Protein AF-A0A7V5S0Z5-F1 (afdb_monomer_lite)

Structure (mmCIF, N/CA/C/O backbone):
data_AF-A0A7V5S0Z5-F1
#
_entry.id   AF-A0A7V5S0Z5-F1
#
loop_
_atom_site.group_PDB
_atom_site.id
_atom_site.type_symbol
_atom_site.label_atom_id
_atom_site.label_alt_id
_atom_site.label_comp_id
_atom_site.label_asym_id
_atom_site.label_entity_id
_atom_site.label_seq_id
_atom_site.pdbx_PDB_ins_code
_atom_site.Cartn_x
_atom_site.Cartn_y
_atom_site.Cartn_z
_atom_site.occupancy
_atom_site.B_iso_or_equiv
_atom_site.auth_seq_id
_atom_site.auth_comp_id
_atom_site.auth_asym_id
_atom_site.auth_atom_id
_atom_site.pdbx_PDB_model_num
ATOM 1 N N . MET A 1 1 ? -6.937 16.120 -4.321 1.00 79.75 1 MET A N 1
ATOM 2 C CA . MET A 1 1 ? -7.326 14.951 -3.503 1.00 79.75 1 MET A CA 1
ATOM 3 C C . MET A 1 1 ? -6.088 14.448 -2.774 1.00 79.75 1 MET A C 1
ATOM 5 O O . MET A 1 1 ? -5.122 14.141 -3.462 1.00 79.75 1 MET A O 1
ATOM 9 N N . PRO A 1 2 ? -6.074 14.419 -1.434 1.00 89.69 2 PRO A N 1
ATOM 10 C CA . PRO A 1 2 ? -4.943 13.926 -0.647 1.00 89.69 2 PRO A CA 1
ATOM 11 C C . PRO A 1 2 ? -4.720 12.432 -0.865 1.00 89.69 2 PRO A C 1
ATOM 13 O O . PRO A 1 2 ? -5.673 11.647 -0.870 1.00 89.69 2 PRO A O 1
ATOM 16 N N . LEU A 1 3 ? -3.458 12.048 -1.039 1.00 93.69 3 LEU A N 1
ATOM 17 C CA . LEU A 1 3 ? -3.050 10.673 -1.286 1.00 93.69 3 LEU A CA 1
ATOM 18 C C . LEU A 1 3 ? -1.985 10.260 -0.279 1.00 93.69 3 LEU A C 1
ATOM 20 O O . LEU A 1 3 ? -0.987 10.953 -0.100 1.00 93.69 3 LEU A O 1
ATOM 24 N N . HIS A 1 4 ? -2.193 9.100 0.326 1.00 94.81 4 HIS A N 1
ATOM 25 C CA . HIS A 1 4 ? -1.181 8.378 1.076 1.00 94.81 4 HIS A CA 1
ATOM 26 C C . HIS A 1 4 ? -0.692 7.210 0.215 1.00 94.81 4 HIS A C 1
ATOM 28 O O . HIS A 1 4 ? -1.499 6.385 -0.223 1.00 94.81 4 HIS A O 1
ATOM 34 N N . PHE A 1 5 ? 0.617 7.156 -0.028 1.00 94.12 5 PHE A N 1
ATOM 35 C CA . PHE A 1 5 ? 1.271 6.072 -0.754 1.00 94.12 5 PHE A CA 1
ATOM 36 C C . PHE A 1 5 ? 2.179 5.279 0.183 1.00 94.12 5 PHE A C 1
ATOM 38 O O . PHE A 1 5 ? 3.042 5.859 0.833 1.00 94.12 5 PHE A O 1
ATOM 45 N N . GLU A 1 6 ? 2.025 3.958 0.176 1.00 94.38 6 GLU A N 1
ATOM 46 C CA . GLU A 1 6 ? 2.975 3.015 0.775 1.00 94.38 6 GLU A CA 1
ATOM 47 C C . GLU A 1 6 ? 3.529 2.129 -0.346 1.00 94.38 6 GLU A C 1
ATOM 49 O O . GLU A 1 6 ? 2.761 1.503 -1.079 1.00 94.38 6 GLU A O 1
ATOM 54 N N . ALA A 1 7 ? 4.850 2.036 -0.473 1.00 91.81 7 ALA A N 1
ATOM 55 C CA . ALA A 1 7 ? 5.507 1.115 -1.398 1.00 91.81 7 ALA A CA 1
ATOM 56 C C . ALA A 1 7 ? 6.349 0.100 -0.620 1.00 91.81 7 ALA A C 1
ATOM 58 O O . ALA A 1 7 ? 7.057 0.460 0.317 1.00 91.81 7 ALA A O 1
ATOM 59 N N . GLN A 1 8 ? 6.281 -1.173 -1.007 1.00 89.38 8 GLN A N 1
ATOM 60 C CA . GLN A 1 8 ? 7.039 -2.244 -0.359 1.00 89.38 8 GLN A CA 1
ATOM 61 C C . GLN A 1 8 ? 7.339 -3.386 -1.334 1.00 89.38 8 GLN A C 1
ATOM 63 O O . GLN A 1 8 ? 6.500 -3.748 -2.157 1.00 89.38 8 GLN A O 1
ATOM 68 N N . SER A 1 9 ? 8.529 -3.970 -1.211 1.00 85.69 9 SER A N 1
ATOM 69 C CA . SER A 1 9 ? 9.057 -5.012 -2.105 1.00 8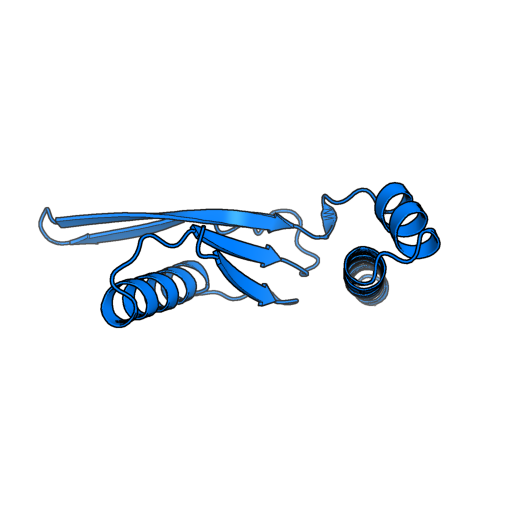5.69 9 SER A CA 1
ATOM 70 C C . SER A 1 9 ? 8.992 -6.432 -1.530 1.00 85.69 9 SER A C 1
ATOM 72 O O . SER A 1 9 ? 9.402 -7.387 -2.179 1.00 85.69 9 SER A O 1
ATOM 74 N N . GLN A 1 10 ? 8.492 -6.594 -0.306 1.00 84.81 10 GLN A N 1
ATOM 75 C CA . GLN A 1 10 ? 8.476 -7.878 0.394 1.00 84.81 10 GLN A CA 1
ATOM 76 C C . GLN A 1 10 ? 7.128 -8.142 1.060 1.00 84.81 10 GLN A C 1
ATOM 78 O O . GLN A 1 10 ? 6.389 -7.209 1.390 1.00 84.81 10 GLN A O 1
ATOM 83 N N . TYR A 1 11 ? 6.830 -9.426 1.276 1.00 85.62 11 TYR A N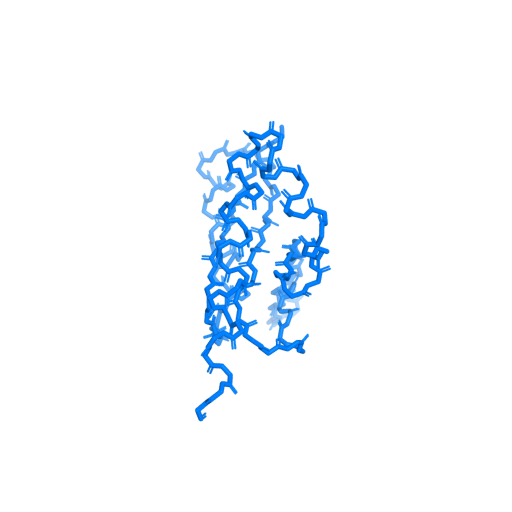 1
ATOM 84 C CA . TYR A 1 11 ? 5.663 -9.853 2.043 1.00 85.62 11 TYR A CA 1
ATOM 85 C C . TYR A 1 11 ? 5.722 -9.287 3.465 1.00 85.62 11 TYR A C 1
ATOM 87 O O . TYR A 1 11 ? 6.748 -9.380 4.138 1.00 85.62 11 TYR A O 1
ATOM 95 N N . GLN A 1 12 ? 4.604 -8.740 3.947 1.00 86.56 12 GLN A N 1
ATOM 96 C CA . GLN A 1 12 ? 4.488 -8.225 5.311 1.00 86.56 12 GLN A CA 1
ATOM 97 C C . GLN A 1 12 ? 3.185 -8.691 5.962 1.00 86.56 12 GLN A C 1
ATOM 99 O O . GLN A 1 12 ? 2.096 -8.342 5.518 1.00 86.56 12 GLN A O 1
ATOM 104 N N . HIS A 1 13 ? 3.301 -9.444 7.058 1.00 82.94 13 HIS A N 1
ATOM 105 C CA . HIS A 1 13 ? 2.176 -10.128 7.709 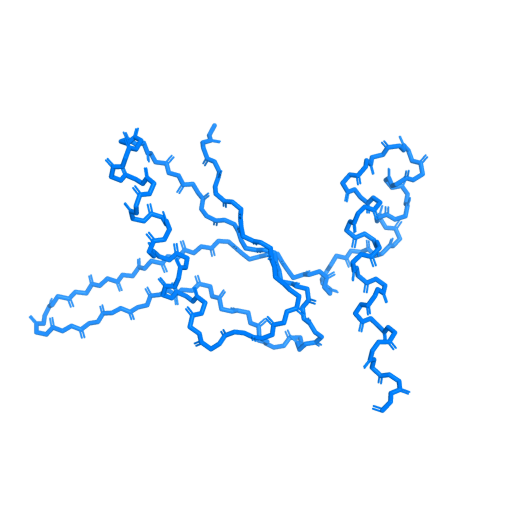1.00 82.94 13 HIS A CA 1
ATOM 106 C C . HIS A 1 13 ? 1.089 -9.194 8.284 1.00 82.94 13 HIS A C 1
ATOM 108 O O . HIS A 1 13 ? -0.040 -9.625 8.480 1.00 82.94 13 HIS A O 1
ATOM 114 N N . ALA A 1 14 ? 1.406 -7.930 8.581 1.00 92.31 14 ALA A N 1
ATOM 115 C CA . ALA A 1 14 ? 0.488 -6.986 9.237 1.00 92.31 14 ALA A CA 1
ATOM 116 C C . ALA A 1 14 ? 0.271 -5.699 8.426 1.00 92.31 14 ALA A C 1
ATOM 118 O O . ALA A 1 14 ? 0.090 -4.610 8.984 1.00 92.31 14 ALA A O 1
ATOM 119 N N . LEU A 1 15 ? 0.355 -5.805 7.098 1.00 95.06 15 LEU A N 1
ATOM 120 C CA . LEU A 1 15 ? 0.235 -4.648 6.223 1.00 95.06 15 LEU A CA 1
ATOM 121 C C . LEU A 1 15 ? -1.110 -3.944 6.410 1.00 95.06 15 LEU A C 1
ATOM 123 O O . LEU A 1 15 ? -1.147 -2.728 6.560 1.00 95.06 15 LEU A O 1
ATOM 127 N N . GLU A 1 16 ? -2.214 -4.686 6.411 1.00 96.19 16 GLU A N 1
ATOM 128 C CA . GLU A 1 16 ? -3.565 -4.131 6.460 1.00 96.19 16 GLU A CA 1
ATOM 129 C C . GLU A 1 16 ? -3.766 -3.258 7.698 1.00 96.19 16 GLU A C 1
ATOM 131 O O . GLU A 1 16 ? -4.325 -2.163 7.604 1.00 96.19 16 GLU A O 1
ATOM 136 N N . GLN A 1 17 ? -3.272 -3.718 8.853 1.00 96.06 17 GLN A N 1
ATOM 137 C CA . GLN A 1 17 ? -3.304 -2.955 10.095 1.00 96.06 17 GLN A CA 1
ATOM 138 C C . GLN A 1 17 ? -2.426 -1.709 9.999 1.00 96.06 17 GLN A C 1
ATOM 140 O O . GLN A 1 17 ? -2.845 -0.652 10.461 1.00 96.06 17 GLN A O 1
ATOM 145 N N . ARG A 1 18 ? -1.241 -1.804 9.385 1.00 96.31 18 ARG A N 1
ATOM 146 C CA . ARG A 1 18 ? -0.331 -0.663 9.236 1.00 96.31 18 ARG A CA 1
ATOM 147 C C . ARG A 1 18 ? -0.915 0.434 8.347 1.00 96.31 18 ARG A C 1
ATOM 149 O O . ARG A 1 18 ? -0.903 1.594 8.749 1.00 96.31 18 ARG A O 1
ATOM 156 N N . ILE A 1 19 ? -1.495 0.074 7.200 1.00 97.19 19 ILE A N 1
ATOM 157 C CA . ILE A 1 19 ? -2.139 1.050 6.306 1.00 97.19 19 ILE A CA 1
ATOM 158 C C . ILE A 1 19 ? -3.310 1.735 7.009 1.00 97.19 19 ILE A C 1
ATOM 160 O O . ILE A 1 19 ? -3.452 2.952 6.906 1.00 97.19 19 ILE A O 1
ATOM 164 N N . PHE A 1 20 ? -4.120 0.982 7.762 1.00 97.12 20 PHE A N 1
ATOM 165 C CA . PHE A 1 20 ? -5.182 1.578 8.570 1.00 97.12 20 PHE A CA 1
ATOM 166 C C . PHE A 1 20 ? -4.627 2.555 9.618 1.00 97.12 20 PHE A C 1
ATOM 168 O O . PHE A 1 20 ? -5.148 3.660 9.746 1.00 97.12 20 PHE A O 1
ATOM 175 N N . THR A 1 21 ? -3.555 2.192 10.329 1.00 96.56 21 THR A N 1
ATOM 176 C CA . THR A 1 21 ? -2.908 3.075 11.312 1.00 96.56 21 THR A CA 1
ATOM 177 C C . THR A 1 21 ? -2.419 4.377 10.675 1.00 96.56 21 THR A C 1
ATOM 179 O O . THR A 1 21 ? -2.649 5.449 11.234 1.00 96.56 21 THR A O 1
ATOM 182 N N . TYR A 1 22 ? -1.788 4.313 9.498 1.00 96.12 22 TYR A N 1
ATOM 183 C CA . TYR A 1 22 ? -1.336 5.506 8.772 1.00 96.12 22 TYR A CA 1
ATOM 184 C C . TYR A 1 22 ? -2.501 6.376 8.316 1.00 96.12 22 TYR A C 1
ATOM 186 O O . TYR A 1 22 ? -2.491 7.580 8.563 1.00 96.12 22 TYR A O 1
ATOM 194 N N . TYR A 1 23 ? -3.537 5.770 7.731 1.00 96.69 23 TYR A N 1
ATOM 195 C CA . TYR A 1 23 ? -4.754 6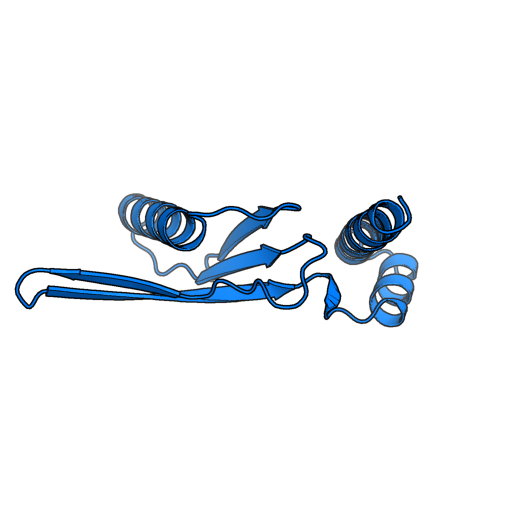.488 7.366 1.00 96.69 23 TYR A CA 1
ATOM 196 C C . TYR A 1 23 ? -5.378 7.196 8.575 1.00 96.69 23 TYR A C 1
ATOM 198 O O . TYR A 1 23 ? -5.640 8.392 8.509 1.00 96.69 23 TYR A O 1
ATOM 206 N N . ALA A 1 24 ? -5.577 6.483 9.689 1.00 96.25 24 ALA A N 1
ATOM 207 C CA . ALA A 1 24 ? -6.207 7.035 10.885 1.00 96.25 24 ALA A CA 1
ATOM 208 C C . ALA A 1 24 ? -5.396 8.201 11.462 1.00 96.25 24 ALA A C 1
ATOM 210 O O . ALA A 1 24 ? -5.967 9.232 11.814 1.00 96.25 24 ALA A O 1
ATOM 211 N N . ARG A 1 25 ? -4.066 8.067 11.507 1.00 96.75 25 ARG A N 1
ATOM 212 C CA . ARG A 1 25 ? -3.171 9.133 11.959 1.00 96.75 25 ARG A CA 1
ATOM 213 C C . ARG A 1 25 ? -3.270 10.370 11.067 1.00 96.75 25 ARG A C 1
ATOM 215 O O . ARG A 1 25 ? -3.532 11.455 11.576 1.00 96.75 25 ARG A O 1
ATOM 222 N N . LEU A 1 26 ? -3.126 10.202 9.753 1.00 96.00 26 LEU A N 1
ATOM 223 C CA . LEU A 1 26 ? -3.198 11.316 8.806 1.00 96.00 26 LEU A CA 1
ATOM 224 C C . LEU A 1 26 ? -4.578 11.983 8.815 1.00 96.00 26 LEU A C 1
ATOM 226 O O . LEU A 1 26 ? -4.667 13.203 8.756 1.00 96.00 26 LEU A O 1
ATOM 230 N N . TRP A 1 27 ? -5.656 11.208 8.931 1.00 96.06 27 TRP A N 1
ATOM 231 C CA . TRP A 1 27 ? -7.014 11.741 9.026 1.00 96.06 27 TRP A CA 1
ATOM 232 C C . TRP A 1 27 ? -7.217 12.577 10.300 1.00 96.06 27 TRP A C 1
ATOM 234 O O . TRP A 1 27 ? -7.820 13.651 10.249 1.00 96.06 27 TRP A O 1
ATOM 244 N N . LEU A 1 28 ? -6.676 12.128 11.438 1.00 96.56 28 LEU A N 1
ATOM 245 C CA . LEU A 1 28 ? -6.724 12.877 12.696 1.00 96.56 28 LEU A CA 1
ATOM 246 C C . LEU A 1 28 ? -5.892 14.166 12.647 1.00 96.56 28 LEU A C 1
ATOM 248 O O . LEU A 1 28 ? -6.350 15.188 13.157 1.00 96.56 28 LEU A O 1
ATOM 252 N N . GLU A 1 29 ? -4.701 14.121 12.044 1.00 96.88 29 GLU A N 1
ATOM 253 C CA . GLU A 1 29 ? -3.771 15.256 11.960 1.00 96.88 29 GLU A CA 1
ATOM 254 C C . GLU A 1 29 ? -4.218 16.300 10.925 1.00 96.88 29 GLU A C 1
ATOM 256 O O . GLU A 1 29 ? -4.221 17.495 11.212 1.00 96.88 29 GLU A O 1
ATOM 261 N N . LEU A 1 30 ? -4.628 15.859 9.732 1.00 95.00 30 LEU A N 1
ATOM 262 C CA . LEU A 1 30 ? -4.937 16.737 8.598 1.00 95.00 30 LEU A CA 1
ATOM 263 C C . LEU A 1 30 ? -6.419 17.120 8.503 1.00 95.00 30 LEU A C 1
ATOM 265 O O . LEU A 1 30 ? -6.753 18.050 7.773 1.00 95.00 30 LEU A O 1
ATOM 269 N N . ARG A 1 31 ? -7.313 16.412 9.212 1.00 94.75 31 ARG A N 1
ATOM 270 C CA . ARG A 1 31 ? -8.773 16.644 9.203 1.00 94.75 31 ARG A CA 1
ATOM 271 C C . ARG A 1 31 ? -9.382 16.657 7.796 1.00 94.75 31 ARG A C 1
ATOM 273 O O . ARG A 1 31 ? -10.296 17.426 7.511 1.00 94.75 31 ARG A O 1
ATOM 280 N N . MET A 1 32 ? -8.877 15.792 6.920 1.00 93.19 32 MET A N 1
ATOM 281 C CA . MET A 1 32 ? -9.307 15.696 5.528 1.00 93.19 32 MET A CA 1
ATOM 282 C C . MET A 1 32 ? -9.452 14.242 5.085 1.00 93.19 32 MET A C 1
ATOM 284 O O . MET A 1 32 ? -8.761 13.359 5.597 1.00 93.19 32 MET A O 1
ATOM 288 N N . ASP A 1 33 ? -10.307 14.003 4.093 1.00 92.00 33 ASP A N 1
ATOM 289 C CA . ASP A 1 33 ? -10.438 12.685 3.476 1.00 92.00 33 ASP A CA 1
ATOM 290 C C . ASP A 1 33 ? -9.202 12.358 2.627 1.00 92.00 33 ASP A C 1
ATOM 292 O O . ASP A 1 33 ? -8.776 13.146 1.777 1.00 92.00 33 ASP A O 1
ATOM 296 N N . ILE A 1 34 ? -8.621 11.178 2.858 1.00 94.56 34 ILE A N 1
ATOM 297 C CA . ILE A 1 34 ? -7.370 10.728 2.235 1.00 94.56 34 ILE A CA 1
ATOM 298 C C . ILE A 1 34 ? -7.590 9.360 1.598 1.00 94.56 34 ILE A C 1
ATOM 300 O O . ILE A 1 34 ? -8.054 8.426 2.250 1.00 94.56 34 ILE A O 1
ATOM 304 N N . ALA A 1 35 ? -7.191 9.191 0.339 1.00 95.25 35 ALA A N 1
ATOM 305 C CA . ALA A 1 35 ? -7.149 7.859 -0.253 1.00 95.25 35 ALA A CA 1
ATOM 306 C C . ALA A 1 35 ? -5.798 7.191 0.040 1.00 95.25 35 ALA A C 1
ATOM 308 O O . ALA A 1 35 ? -4.744 7.780 -0.192 1.00 95.25 35 ALA A O 1
ATOM 309 N N . SER A 1 36 ? -5.830 5.946 0.523 1.00 96.81 36 SER A N 1
ATOM 310 C CA . SER A 1 36 ? -4.629 5.118 0.690 1.00 96.81 36 SER A CA 1
ATOM 311 C C . SER A 1 36 ? -4.415 4.213 -0.521 1.00 96.81 36 SER A C 1
ATOM 313 O O . SER A 1 36 ? -5.324 3.481 -0.933 1.00 96.81 36 SER A O 1
ATOM 315 N N . ILE A 1 37 ? -3.203 4.258 -1.070 1.00 97.00 37 ILE A N 1
ATOM 316 C CA . ILE A 1 37 ? -2.748 3.448 -2.198 1.00 97.00 37 ILE A CA 1
ATOM 317 C C . ILE A 1 37 ? -1.486 2.701 -1.772 1.00 97.00 37 ILE A C 1
ATOM 319 O O . ILE A 1 37 ? -0.538 3.290 -1.262 1.00 97.00 37 ILE A O 1
ATOM 323 N N . VAL A 1 38 ? -1.474 1.396 -2.007 1.00 96.75 38 VAL A N 1
ATOM 324 C CA . VAL A 1 38 ? -0.334 0.528 -1.723 1.00 96.75 38 VAL A CA 1
ATOM 325 C C . VAL A 1 38 ? 0.243 -0.001 -3.026 1.00 96.75 38 VAL A C 1
ATOM 327 O O . VAL A 1 38 ? -0.494 -0.542 -3.849 1.00 96.75 38 VAL A O 1
ATOM 330 N N . ILE A 1 39 ? 1.557 0.104 -3.191 1.00 94.50 39 ILE A N 1
ATOM 331 C CA . ILE A 1 39 ? 2.307 -0.491 -4.297 1.00 94.50 39 ILE A CA 1
ATOM 332 C C . ILE A 1 39 ? 3.031 -1.735 -3.772 1.00 94.50 39 ILE A C 1
ATOM 334 O O . ILE A 1 39 ? 3.870 -1.650 -2.874 1.00 94.50 39 ILE A O 1
ATOM 338 N N . LEU A 1 40 ? 2.684 -2.897 -4.326 1.00 95.00 40 LEU A N 1
ATOM 339 C CA . LEU A 1 40 ? 3.242 -4.198 -3.964 1.00 95.00 40 LEU A CA 1
ATOM 340 C C . LEU A 1 40 ? 4.253 -4.649 -5.019 1.00 95.00 40 LEU A C 1
ATOM 342 O O . LEU A 1 40 ? 3.885 -4.913 -6.166 1.00 95.00 40 LEU A O 1
ATOM 346 N N . GLY A 1 41 ? 5.512 -4.745 -4.606 1.00 92.94 41 GLY A N 1
ATOM 347 C CA . GLY A 1 41 ? 6.648 -5.190 -5.406 1.00 92.94 41 GLY A CA 1
ATOM 348 C C . GLY A 1 41 ? 7.249 -6.509 -4.925 1.00 92.94 41 GLY A C 1
ATOM 349 O O . GLY A 1 41 ? 8.461 -6.662 -4.982 1.00 92.94 41 GLY A O 1
ATOM 350 N N . ASP A 1 42 ? 6.433 -7.423 -4.403 1.00 91.81 42 ASP A N 1
ATOM 351 C CA . ASP A 1 42 ? 6.844 -8.788 -4.061 1.00 91.81 42 ASP A CA 1
ATOM 352 C C . ASP A 1 42 ? 6.487 -9.788 -5.188 1.00 91.81 42 ASP A C 1
ATOM 354 O O . ASP A 1 42 ? 5.514 -9.569 -5.926 1.00 91.81 42 ASP A O 1
ATOM 358 N N . PRO A 1 43 ? 7.205 -10.924 -5.290 1.00 89.81 43 PRO A N 1
ATOM 359 C CA . PRO A 1 43 ? 7.021 -11.888 -6.375 1.00 89.81 43 PRO A CA 1
ATOM 360 C C . PRO A 1 43 ? 5.771 -12.769 -6.224 1.00 89.81 43 PRO A C 1
ATOM 362 O O . PRO A 1 43 ? 5.425 -13.487 -7.157 1.00 89.81 43 PRO A O 1
ATOM 365 N N . ASN A 1 44 ? 5.062 -12.748 -5.087 1.00 91.69 44 ASN A N 1
ATOM 366 C CA . ASN A 1 44 ? 3.907 -13.621 -4.879 1.00 91.69 44 ASN A CA 1
ATOM 367 C C . ASN A 1 44 ? 2.661 -13.047 -5.584 1.00 91.69 44 ASN A C 1
ATOM 369 O O . ASN A 1 44 ? 2.073 -12.078 -5.095 1.00 91.69 44 ASN A O 1
ATOM 373 N N . PRO A 1 45 ? 2.154 -13.659 -6.672 1.00 91.31 45 PRO A N 1
ATOM 374 C CA . PRO A 1 45 ? 1.037 -13.099 -7.434 1.00 91.31 45 PRO A CA 1
ATOM 375 C C . PRO A 1 45 ? -0.293 -13.116 -6.665 1.00 91.31 45 PRO A C 1
ATOM 377 O O . PRO A 1 45 ? -1.220 -12.382 -7.023 1.00 91.31 45 PRO A O 1
ATOM 380 N N . ARG A 1 46 ? -0.408 -13.938 -5.612 1.00 93.56 46 ARG A N 1
ATOM 381 C CA . ARG A 1 46 ? -1.636 -14.118 -4.823 1.00 93.56 46 ARG A CA 1
ATOM 382 C C . ARG A 1 46 ? -1.717 -13.188 -3.617 1.00 93.56 46 ARG A C 1
ATOM 384 O O . ARG A 1 46 ? -2.819 -12.923 -3.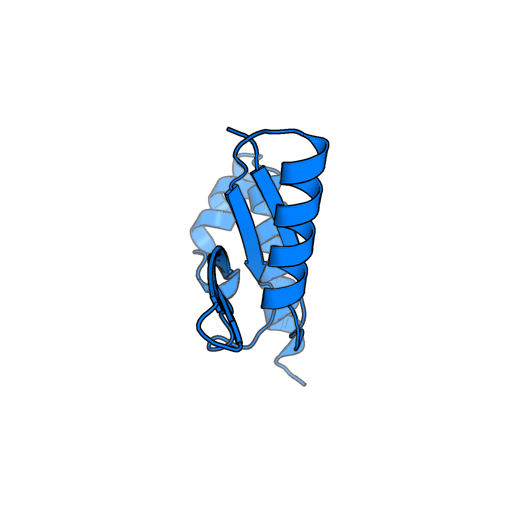140 1.00 93.56 46 ARG A O 1
ATOM 391 N N . TRP A 1 47 ? -0.591 -12.671 -3.124 1.00 93.94 47 TRP A N 1
ATOM 392 C CA . TRP A 1 47 ? -0.605 -11.765 -1.977 1.00 93.94 47 TRP A CA 1
ATOM 393 C C . TRP A 1 47 ? -1.011 -10.350 -2.403 1.00 93.94 47 TRP A C 1
ATOM 395 O O . TRP A 1 47 ? -0.262 -9.635 -3.077 1.00 93.94 47 TRP A O 1
ATOM 405 N N . ARG A 1 48 ? -2.256 -9.993 -2.058 1.00 94.75 48 ARG A N 1
ATOM 406 C CA . ARG A 1 48 ? -2.944 -8.741 -2.429 1.00 94.75 48 ARG A CA 1
ATOM 407 C C . ARG A 1 48 ? -3.833 -8.226 -1.283 1.00 94.75 48 ARG A C 1
ATOM 409 O O . ARG A 1 48 ? -5.053 -8.111 -1.449 1.00 94.75 48 ARG A O 1
ATOM 416 N N . PRO A 1 49 ? -3.254 -7.968 -0.102 1.00 95.44 49 PRO A N 1
ATOM 417 C CA . PRO A 1 49 ? -3.977 -7.413 1.041 1.00 95.44 49 PRO A CA 1
ATOM 418 C C . PRO A 1 49 ? -4.636 -6.085 0.660 1.00 95.44 49 PRO A C 1
ATOM 420 O O . PRO A 1 49 ? -3.959 -5.189 0.175 1.00 95.44 49 PRO A O 1
ATOM 423 N N . ARG A 1 50 ? -5.953 -5.953 0.853 1.00 96.44 50 ARG A N 1
ATOM 424 C CA . ARG A 1 50 ? -6.735 -4.774 0.407 1.00 96.44 50 ARG A CA 1
ATOM 425 C C . ARG A 1 50 ? -7.749 -4.252 1.425 1.00 96.44 50 ARG A C 1
ATOM 427 O O . ARG A 1 50 ? -8.513 -3.332 1.127 1.00 96.44 50 ARG A O 1
ATOM 434 N N . ARG A 1 51 ? -7.832 -4.890 2.597 1.00 97.19 51 ARG A N 1
ATOM 435 C CA . ARG A 1 51 ? -8.878 -4.622 3.587 1.00 97.19 51 ARG A CA 1
ATOM 436 C C . ARG A 1 51 ? -8.410 -4.950 5.000 1.00 97.19 51 ARG A C 1
ATOM 438 O O . ARG A 1 51 ? -8.016 -6.079 5.254 1.00 97.19 51 ARG A O 1
ATOM 445 N N . CYS A 1 52 ? -8.540 -4.002 5.921 1.00 97.31 52 CYS A N 1
ATOM 446 C CA . CYS A 1 52 ? -8.407 -4.250 7.354 1.00 97.31 52 CYS A CA 1
ATOM 447 C C . CYS A 1 52 ? -9.806 -4.394 7.962 1.00 97.31 52 CYS A C 1
ATOM 449 O O . CYS A 1 52 ? -10.602 -3.455 7.908 1.00 97.31 52 CYS A O 1
ATOM 451 N N . VAL A 1 53 ? -10.111 -5.567 8.524 1.00 97.00 53 VAL A N 1
ATOM 452 C CA . VAL A 1 53 ? -11.357 -5.811 9.266 1.00 97.00 53 VAL A CA 1
ATOM 453 C C . VAL A 1 53 ? -11.024 -6.023 10.732 1.00 97.00 53 VAL A C 1
ATOM 455 O O . VAL A 1 53 ? -10.129 -6.804 11.056 1.00 97.00 53 VAL A O 1
ATOM 458 N N . ARG A 1 54 ? -11.751 -5.341 11.617 1.00 94.56 54 ARG A N 1
ATOM 459 C CA . ARG A 1 54 ? -11.712 -5.586 13.064 1.00 94.56 54 ARG A CA 1
ATOM 460 C C . ARG A 1 54 ? -13.136 -5.675 13.581 1.00 94.56 54 ARG A C 1
ATOM 462 O O . ARG A 1 54 ? -13.966 -4.856 13.198 1.00 94.56 54 ARG A O 1
ATOM 469 N N . GLU A 1 55 ? -13.404 -6.652 14.434 1.00 97.19 55 GLU A N 1
ATOM 470 C CA . GLU A 1 55 ? -14.726 -6.856 15.019 1.00 97.19 55 GLU A CA 1
ATOM 471 C C . GLU A 1 55 ? -14.585 -7.298 16.475 1.00 97.19 55 GLU A C 1
ATOM 473 O O . GLU A 1 55 ? -13.804 -8.200 16.776 1.00 97.19 55 GLU A O 1
ATOM 478 N N . LEU A 1 56 ? -15.293 -6.621 17.378 1.00 97.12 56 LEU A N 1
ATOM 479 C CA . LEU A 1 56 ? -15.297 -6.923 18.807 1.00 97.12 56 LEU A CA 1
ATOM 480 C C . LEU A 1 56 ? -16.591 -6.407 19.442 1.00 97.12 56 LEU A C 1
ATOM 482 O O . LEU A 1 56 ? -16.926 -5.238 19.273 1.00 97.12 56 LEU A O 1
ATOM 486 N N . ALA A 1 57 ? -17.295 -7.263 20.190 1.00 96.88 57 ALA A N 1
ATOM 487 C CA . ALA A 1 57 ? -18.475 -6.898 20.987 1.00 96.88 57 ALA A CA 1
ATOM 488 C C . ALA A 1 57 ? -19.518 -6.041 20.227 1.00 96.88 57 ALA A C 1
ATOM 490 O O . ALA A 1 57 ? -19.957 -5.000 20.707 1.00 96.88 57 ALA A O 1
ATOM 491 N N . GLY A 1 58 ? -19.877 -6.446 19.003 1.00 96.69 58 GLY A N 1
ATOM 492 C CA . GLY A 1 58 ? -20.842 -5.723 18.159 1.00 96.69 58 GLY A CA 1
ATOM 493 C C . GLY A 1 58 ? -20.294 -4.469 17.464 1.00 96.69 58 GLY A C 1
ATOM 494 O O . GLY A 1 58 ? -21.001 -3.853 16.673 1.00 96.69 58 GLY A O 1
ATOM 495 N N . THR A 1 59 ? -19.033 -4.101 17.701 1.00 97.25 59 THR A N 1
ATOM 496 C CA . THR A 1 59 ? -18.349 -3.012 16.992 1.00 97.25 59 THR A CA 1
ATOM 497 C C . THR A 1 59 ? -17.563 -3.574 15.819 1.00 97.25 59 THR A C 1
ATOM 499 O O . THR A 1 59 ? -16.792 -4.518 15.992 1.00 97.25 59 THR A O 1
ATOM 502 N N . ARG A 1 60 ? -17.705 -2.967 14.635 1.00 97.38 60 ARG A N 1
ATOM 503 C CA . ARG A 1 60 ? -17.015 -3.397 13.415 1.00 97.38 60 ARG A CA 1
ATOM 504 C C . ARG A 1 60 ? -16.359 -2.233 12.682 1.00 97.38 60 ARG A C 1
ATOM 506 O O . ARG A 1 60 ? -16.990 -1.219 12.412 1.00 97.38 60 ARG A O 1
ATOM 513 N N . LEU A 1 61 ? -15.108 -2.442 12.286 1.00 96.94 61 LEU A N 1
ATOM 514 C CA . LEU A 1 61 ? -14.357 -1.615 11.350 1.00 96.94 61 LEU A CA 1
ATOM 515 C C . LEU A 1 61 ? -14.167 -2.391 10.041 1.00 96.94 61 LEU A C 1
ATOM 517 O O . LEU A 1 61 ? -13.692 -3.528 10.052 1.00 96.94 61 LEU A O 1
ATOM 521 N N . ASP A 1 62 ? -14.493 -1.759 8.915 1.00 97.69 62 ASP A N 1
ATOM 522 C CA . ASP A 1 62 ? -14.174 -2.231 7.564 1.00 97.69 62 ASP A CA 1
ATOM 523 C C . ASP A 1 62 ? -13.446 -1.116 6.809 1.00 97.69 62 ASP A C 1
ATOM 525 O O . ASP A 1 62 ? -14.072 -0.206 6.269 1.00 97.69 62 ASP A O 1
ATOM 529 N N . PHE A 1 63 ? -12.116 -1.181 6.791 1.00 97.31 63 PHE A N 1
ATOM 530 C CA . PHE A 1 63 ? -11.279 -0.233 6.066 1.00 97.31 63 PHE A CA 1
ATOM 531 C C . PHE A 1 63 ? -10.753 -0.865 4.776 1.00 97.31 63 PHE A C 1
ATOM 533 O O . PHE A 1 63 ? -10.152 -1.941 4.811 1.00 97.31 63 PHE A O 1
ATOM 540 N N . ARG A 1 64 ? -10.941 -0.190 3.637 1.00 97.88 64 ARG A N 1
ATOM 541 C CA . ARG A 1 64 ? -10.509 -0.650 2.306 1.00 97.88 64 ARG A CA 1
ATOM 542 C C . ARG A 1 64 ? -9.548 0.347 1.684 1.00 97.88 64 ARG A C 1
ATOM 544 O O . ARG A 1 64 ? -9.750 1.552 1.788 1.00 97.88 64 ARG A O 1
ATOM 551 N N . PHE A 1 65 ? -8.544 -0.165 0.988 1.00 97.19 65 PHE A N 1
ATOM 552 C CA . PHE A 1 65 ? -7.538 0.646 0.308 1.00 97.19 65 PHE A CA 1
ATOM 553 C C . PHE A 1 65 ? -7.240 0.096 -1.087 1.00 97.19 65 PHE A C 1
ATOM 555 O O . PHE A 1 65 ? -7.585 -1.044 -1.415 1.00 97.19 65 PHE A O 1
ATOM 562 N N . ARG A 1 66 ? -6.629 0.929 -1.936 1.00 96.75 66 ARG A N 1
ATOM 563 C CA . ARG A 1 66 ? -6.255 0.533 -3.298 1.00 96.75 66 ARG A CA 1
ATOM 564 C C . ARG A 1 66 ? -4.899 -0.154 -3.288 1.00 96.75 66 ARG A C 1
ATOM 566 O O . ARG A 1 66 ? -3.998 0.255 -2.564 1.00 96.75 66 ARG A O 1
ATOM 573 N N . VAL A 1 67 ? -4.758 -1.164 -4.135 1.00 96.81 67 VAL A N 1
ATOM 574 C CA . VAL A 1 67 ? -3.515 -1.911 -4.322 1.00 96.81 67 VAL A CA 1
ATOM 575 C C . VAL A 1 67 ? -3.133 -1.865 -5.789 1.00 96.81 67 VAL A C 1
ATOM 577 O O . VAL A 1 67 ? -3.972 -2.117 -6.651 1.00 96.81 67 VAL A O 1
ATOM 580 N N . ILE A 1 68 ? -1.864 -1.584 -6.050 1.00 95.06 68 ILE A N 1
ATOM 581 C CA . ILE A 1 68 ? -1.212 -1.716 -7.348 1.00 95.06 68 ILE A CA 1
ATOM 582 C C . ILE A 1 68 ? -0.148 -2.799 -7.182 1.00 95.06 68 ILE A C 1
ATOM 584 O O . ILE A 1 68 ? 0.786 -2.634 -6.402 1.00 95.06 68 ILE A O 1
ATOM 588 N N . LYS A 1 69 ? -0.287 -3.922 -7.887 1.00 95.00 69 LYS A N 1
ATOM 589 C CA . LYS A 1 69 ? 0.735 -4.973 -7.919 1.00 95.00 69 LYS A CA 1
ATOM 590 C C . LYS A 1 69 ? 1.653 -4.697 -9.102 1.00 95.00 69 LYS A C 1
ATOM 592 O O . LYS A 1 69 ? 1.175 -4.618 -10.229 1.00 95.00 69 LYS A O 1
ATOM 597 N N . LEU A 1 70 ? 2.958 -4.574 -8.870 1.00 94.12 70 LEU A N 1
ATOM 598 C CA . LEU A 1 70 ? 3.909 -4.302 -9.953 1.00 94.12 70 LEU A CA 1
ATOM 599 C C . LEU A 1 70 ? 3.925 -5.414 -11.013 1.00 94.12 70 LEU A C 1
ATOM 601 O O . LEU A 1 70 ? 4.146 -5.129 -12.187 1.00 94.12 70 LEU A O 1
ATOM 605 N N . LEU A 1 71 ? 3.631 -6.658 -10.613 1.00 92.56 71 LEU A N 1
ATOM 606 C CA . LEU A 1 71 ? 3.490 -7.796 -11.528 1.00 92.56 71 LEU A CA 1
ATOM 607 C C . LEU A 1 71 ? 2.356 -7.621 -12.553 1.00 92.56 71 LEU A C 1
ATOM 609 O O . LEU A 1 71 ? 2.444 -8.201 -13.630 1.00 92.56 71 LEU A O 1
ATOM 613 N N . ASP A 1 72 ? 1.328 -6.822 -12.246 1.00 94.00 72 ASP A N 1
ATOM 614 C CA . ASP A 1 72 ? 0.170 -6.619 -13.132 1.00 94.00 72 ASP A CA 1
ATOM 615 C C . ASP A 1 72 ? 0.379 -5.519 -14.164 1.00 94.00 72 ASP A C 1
ATOM 617 O O . ASP A 1 72 ? -0.435 -5.361 -15.073 1.00 94.00 72 ASP A O 1
ATOM 621 N N . LEU A 1 73 ? 1.415 -4.699 -13.996 1.00 93.38 73 LEU A N 1
ATOM 622 C CA . LEU A 1 73 ? 1.678 -3.631 -14.947 1.00 93.38 73 LEU A CA 1
ATOM 623 C C . LEU A 1 73 ? 2.018 -4.256 -16.311 1.00 93.38 73 LEU A C 1
ATOM 625 O O . LEU A 1 73 ? 2.418 -5.415 -16.394 1.00 93.38 73 LEU A O 1
ATOM 629 N N . ASP A 1 74 ? 1.915 -3.515 -17.404 1.00 94.88 74 ASP A N 1
ATOM 630 C CA . ASP A 1 74 ? 2.465 -3.955 -18.694 1.00 94.88 74 ASP A CA 1
ATOM 631 C C . ASP A 1 74 ? 3.906 -3.443 -18.801 1.00 94.88 74 ASP A C 1
ATOM 633 O O . ASP A 1 74 ? 4.152 -2.244 -18.678 1.00 94.88 74 ASP A O 1
ATOM 637 N N . GLU A 1 75 ? 4.877 -4.343 -18.971 1.00 94.88 75 GLU A N 1
ATOM 638 C CA . GLU A 1 75 ? 6.283 -3.943 -19.047 1.00 94.88 75 GLU A CA 1
ATOM 639 C C . GLU A 1 75 ? 6.556 -3.135 -20.315 1.00 94.88 75 GLU A C 1
ATOM 641 O O . GLU A 1 75 ? 7.263 -2.131 -20.254 1.00 94.88 75 GLU A O 1
ATOM 646 N N . ALA A 1 76 ? 5.940 -3.502 -21.442 1.00 96.50 76 ALA A N 1
ATOM 647 C CA . ALA A 1 76 ? 6.120 -2.783 -22.697 1.00 96.50 76 ALA A CA 1
ATOM 648 C C . ALA A 1 76 ? 5.570 -1.355 -22.596 1.00 96.50 76 ALA A C 1
ATOM 650 O O . ALA A 1 76 ? 6.169 -0.415 -23.118 1.00 96.50 76 ALA A O 1
ATOM 651 N N . PHE A 1 77 ? 4.449 -1.172 -21.895 1.00 96.44 77 PHE A N 1
ATOM 652 C CA . PHE A 1 77 ? 3.939 0.153 -21.555 1.00 96.44 77 PHE A CA 1
ATOM 653 C C . PHE A 1 77 ? 4.930 0.948 -20.697 1.00 96.44 77 PHE A C 1
ATOM 655 O O . PHE A 1 77 ? 5.240 2.086 -21.042 1.00 96.44 77 PHE A O 1
ATOM 662 N N . LEU A 1 78 ? 5.464 0.353 -19.624 1.00 96.25 78 LEU A N 1
ATOM 663 C CA . LEU A 1 78 ? 6.431 1.029 -18.753 1.00 96.25 78 LEU A CA 1
ATOM 664 C C . LEU A 1 78 ? 7.705 1.439 -19.504 1.00 96.25 78 LEU A C 1
ATOM 666 O O . LEU A 1 78 ? 8.201 2.540 -19.282 1.00 96.25 78 LEU A O 1
ATOM 670 N N . VAL A 1 79 ? 8.202 0.596 -20.415 1.00 97.81 79 VAL A N 1
ATOM 671 C CA . VAL A 1 79 ? 9.342 0.919 -21.288 1.00 97.81 79 VAL A CA 1
ATOM 672 C C . VAL A 1 79 ? 9.031 2.134 -22.158 1.00 97.81 79 VAL A C 1
ATOM 674 O O . VAL A 1 79 ? 9.765 3.116 -22.096 1.00 97.81 79 VAL A O 1
ATOM 677 N N . ARG A 1 80 ? 7.914 2.118 -22.901 1.00 98.19 80 ARG A N 1
ATOM 678 C CA . ARG A 1 80 ? 7.540 3.237 -23.785 1.00 98.19 80 ARG A CA 1
ATOM 679 C C . ARG A 1 80 ? 7.402 4.555 -23.027 1.00 98.19 80 ARG A C 1
ATOM 681 O O . ARG A 1 80 ? 7.824 5.599 -23.515 1.00 98.19 80 ARG A O 1
ATOM 688 N N . GLU A 1 81 ? 6.797 4.529 -21.843 1.00 98.00 81 GLU A N 1
ATOM 689 C CA . GLU A 1 81 ? 6.642 5.736 -21.030 1.00 98.00 81 GLU A CA 1
ATOM 690 C C . GLU A 1 81 ? 7.983 6.209 -20.449 1.00 98.00 81 GLU A C 1
ATOM 692 O O . GLU A 1 81 ? 8.242 7.412 -20.419 1.00 98.00 81 GLU A O 1
ATOM 697 N N . ALA A 1 82 ? 8.867 5.291 -20.047 1.00 97.12 82 ALA A N 1
ATOM 698 C CA . ALA A 1 82 ? 10.216 5.633 -19.598 1.00 97.12 82 ALA A CA 1
ATOM 699 C C . ALA A 1 82 ? 11.045 6.280 -20.721 1.00 97.12 82 ALA A C 1
ATOM 701 O O . ALA A 1 82 ? 11.696 7.297 -20.489 1.00 97.12 82 ALA A O 1
ATOM 702 N N . GLU A 1 83 ? 10.968 5.753 -21.946 1.00 97.62 83 GLU A N 1
ATOM 703 C CA . GLU A 1 83 ? 11.624 6.312 -23.140 1.00 97.62 83 GLU A CA 1
ATOM 704 C C . GLU A 1 83 ? 11.106 7.711 -23.498 1.00 97.62 83 GLU A C 1
ATOM 706 O O . GLU A 1 83 ? 11.864 8.556 -23.968 1.00 97.62 83 GLU A O 1
ATOM 711 N N . ARG A 1 84 ? 9.829 7.996 -23.213 1.00 97.88 84 ARG A N 1
ATOM 712 C CA . ARG A 1 84 ? 9.239 9.343 -23.328 1.00 97.88 84 ARG A CA 1
ATOM 713 C C . ARG A 1 84 ? 9.669 10.301 -22.213 1.00 97.88 84 ARG A C 1
ATOM 715 O O . ARG A 1 84 ? 9.196 11.434 -22.170 1.00 97.88 84 ARG A O 1
ATOM 722 N N . GLY A 1 85 ? 10.540 9.860 -21.308 1.00 96.69 85 GLY A N 1
ATOM 723 C CA . GLY A 1 85 ? 11.057 10.663 -20.209 1.00 96.69 85 GLY A CA 1
ATOM 724 C C . GLY A 1 85 ? 10.163 10.681 -18.972 1.00 96.69 85 GLY A C 1
ATOM 725 O O . GLY A 1 85 ? 10.318 11.579 -18.151 1.00 96.69 85 GLY A O 1
ATOM 726 N N . ASN A 1 86 ? 9.237 9.726 -18.802 1.00 97.06 86 ASN A N 1
ATOM 727 C CA . ASN A 1 86 ? 8.458 9.606 -17.568 1.00 97.06 86 ASN A CA 1
ATOM 728 C C . ASN A 1 86 ? 9.304 8.934 -16.461 1.00 97.06 86 ASN A C 1
ATOM 730 O O . ASN A 1 86 ? 9.503 7.713 -16.495 1.00 97.06 86 ASN A O 1
ATOM 734 N N . PRO A 1 87 ? 9.771 9.677 -15.436 1.00 94.31 87 PRO A N 1
ATOM 735 C CA . PRO A 1 87 ? 10.649 9.121 -14.407 1.00 94.31 87 PRO A CA 1
ATOM 736 C C . PRO A 1 87 ? 9.940 8.094 -13.514 1.00 94.31 87 PRO A C 1
ATOM 738 O O . PRO A 1 87 ? 10.576 7.165 -13.017 1.00 94.31 87 PRO A O 1
ATOM 741 N N . ALA A 1 88 ? 8.618 8.209 -13.333 1.00 91.19 88 ALA A N 1
ATOM 742 C CA . ALA A 1 88 ? 7.851 7.231 -12.569 1.00 91.19 88 ALA A CA 1
ATOM 743 C C . ALA A 1 88 ? 7.791 5.887 -13.304 1.00 91.19 88 ALA A C 1
ATOM 745 O O . ALA A 1 88 ? 7.948 4.840 -12.680 1.00 91.19 88 ALA A O 1
ATOM 746 N N . ALA A 1 89 ? 7.624 5.910 -14.630 1.00 95.19 89 ALA A N 1
ATOM 747 C CA . ALA A 1 89 ? 7.644 4.699 -15.442 1.00 95.19 89 ALA A CA 1
ATOM 748 C C . ALA A 1 89 ? 9.013 4.005 -15.390 1.00 95.19 89 ALA A C 1
ATOM 750 O O . ALA A 1 89 ? 9.066 2.795 -15.175 1.00 95.19 89 ALA A O 1
ATOM 751 N N . LEU A 1 90 ? 10.109 4.770 -15.486 1.00 95.50 90 LEU A N 1
ATOM 752 C CA . LEU A 1 90 ? 11.471 4.245 -15.345 1.00 95.50 90 LEU A CA 1
ATOM 753 C C . LEU A 1 90 ? 11.684 3.574 -13.980 1.00 95.50 90 LEU A C 1
ATOM 755 O O . LEU A 1 90 ? 12.200 2.460 -13.905 1.00 95.50 90 LEU A O 1
ATOM 759 N N . MET A 1 91 ? 11.247 4.229 -12.903 1.00 93.19 91 MET A N 1
ATOM 760 C CA . MET A 1 91 ? 11.366 3.696 -11.547 1.00 93.19 91 MET A CA 1
ATOM 761 C C . MET A 1 91 ? 10.548 2.408 -11.366 1.00 93.19 91 MET A C 1
ATOM 763 O O . MET A 1 91 ? 11.070 1.409 -10.872 1.00 93.19 91 MET A O 1
ATOM 767 N N . LEU A 1 92 ? 9.283 2.397 -11.799 1.00 92.62 92 LEU A N 1
ATOM 768 C CA . LEU A 1 92 ? 8.415 1.217 -11.717 1.00 92.62 92 LEU A CA 1
ATOM 769 C C . LEU A 1 92 ? 8.950 0.052 -12.562 1.00 92.62 92 LEU A C 1
ATOM 771 O O . LEU A 1 92 ? 8.878 -1.097 -12.126 1.00 92.62 92 LEU A O 1
ATOM 775 N N . LEU A 1 93 ? 9.519 0.340 -13.736 1.00 94.12 93 LEU A N 1
ATOM 776 C CA . LEU A 1 93 ? 10.184 -0.644 -14.589 1.00 94.12 93 LEU A CA 1
ATOM 777 C C . LEU A 1 93 ? 11.395 -1.269 -13.889 1.00 94.12 93 LEU A C 1
ATOM 779 O O . LEU A 1 93 ? 11.525 -2.493 -13.869 1.00 94.12 93 LEU A O 1
ATOM 783 N N . ALA A 1 94 ? 12.257 -0.444 -13.287 1.00 92.06 94 ALA A N 1
ATOM 784 C CA . ALA A 1 94 ? 13.435 -0.910 -12.560 1.00 92.06 94 ALA A CA 1
ATOM 785 C C . ALA A 1 94 ? 13.048 -1.817 -11.382 1.00 92.06 94 ALA A C 1
ATOM 787 O O . ALA A 1 94 ? 13.553 -2.936 -11.276 1.00 92.06 94 ALA A O 1
ATOM 788 N N . PHE A 1 95 ? 12.092 -1.384 -10.551 1.00 89.81 95 PHE A N 1
ATOM 789 C CA . PHE A 1 95 ? 11.582 -2.205 -9.451 1.00 89.81 95 PHE A CA 1
ATOM 790 C C . PHE A 1 95 ? 10.985 -3.518 -9.944 1.00 89.81 95 PHE A C 1
ATOM 792 O O . PHE A 1 95 ? 11.227 -4.567 -9.352 1.00 89.81 95 PHE A O 1
ATOM 799 N N . ARG A 1 96 ? 10.235 -3.487 -11.049 1.00 91.00 96 ARG A N 1
ATOM 800 C CA . ARG A 1 96 ? 9.637 -4.696 -11.605 1.00 91.00 96 ARG A CA 1
ATOM 801 C C . ARG A 1 96 ? 10.670 -5.711 -12.075 1.00 91.00 96 ARG A C 1
ATOM 803 O O . ARG A 1 96 ? 10.528 -6.890 -11.763 1.00 91.00 96 ARG A O 1
ATOM 810 N N . ARG A 1 97 ? 11.697 -5.268 -12.799 1.00 91.38 97 ARG A N 1
ATOM 811 C CA . ARG A 1 97 ? 12.769 -6.152 -13.279 1.00 91.38 97 ARG A CA 1
ATOM 812 C C . ARG A 1 97 ? 13.575 -6.749 -12.129 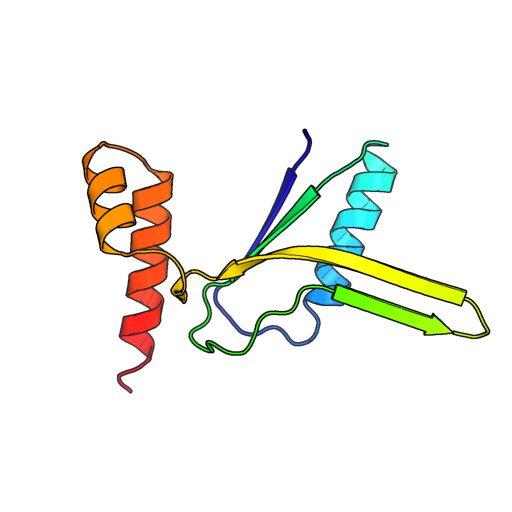1.00 91.38 97 ARG A C 1
ATOM 814 O O . ARG A 1 97 ? 13.908 -7.929 -12.177 1.00 91.38 97 ARG A O 1
ATOM 821 N N . ALA A 1 98 ? 13.814 -5.971 -11.072 1.00 88.19 98 ALA A N 1
ATOM 822 C CA . ALA A 1 98 ? 14.499 -6.453 -9.875 1.00 88.19 98 ALA A CA 1
ATOM 823 C C . ALA A 1 98 ? 13.749 -7.605 -9.175 1.00 88.19 98 ALA A C 1
ATOM 825 O O . ALA A 1 98 ? 14.394 -8.497 -8.634 1.00 88.19 98 ALA A O 1
ATOM 826 N N . MET A 1 99 ? 12.408 -7.640 -9.228 1.00 82.62 99 MET A N 1
ATOM 827 C CA . MET A 1 99 ? 11.635 -8.778 -8.702 1.00 82.62 99 MET A CA 1
ATOM 828 C C . MET A 1 99 ? 11.884 -10.076 -9.484 1.00 82.62 99 MET A C 1
ATOM 830 O O . MET A 1 99 ? 11.948 -11.147 -8.887 1.00 82.62 99 MET A O 1
ATOM 834 N N . GLY A 1 100 ? 12.000 -9.988 -10.815 1.00 70.19 100 GLY A N 1
ATOM 835 C CA . GLY A 1 100 ? 12.215 -11.150 -11.683 1.00 70.19 100 GLY A CA 1
ATOM 836 C C . GLY A 1 100 ? 13.584 -11.792 -11.467 1.00 70.19 100 GLY A C 1
ATOM 837 O O . GLY A 1 100 ? 13.674 -13.008 -11.350 1.00 70.19 100 GLY A O 1
ATOM 838 N N . ALA A 1 101 ? 14.627 -10.974 -11.298 1.00 66.94 101 ALA A N 1
ATOM 839 C CA . ALA A 1 101 ? 16.003 -11.443 -11.107 1.00 66.94 101 ALA A CA 1
ATOM 840 C C . ALA A 1 101 ? 16.229 -12.247 -9.808 1.00 66.94 101 ALA A C 1
ATOM 842 O O . ALA A 1 101 ? 17.211 -12.973 -9.701 1.00 66.94 101 ALA A O 1
ATOM 843 N N . GLY A 1 102 ? 15.338 -12.127 -8.817 1.00 57.19 102 GLY A N 1
ATOM 844 C CA . GLY A 1 102 ? 15.394 -12.896 -7.567 1.00 57.19 102 GLY A CA 1
ATOM 845 C C . GLY A 1 102 ? 14.660 -14.243 -7.603 1.00 57.19 102 GLY A C 1
ATOM 846 O O . GLY A 1 102 ? 14.599 -14.906 -6.573 1.00 57.19 102 GLY A O 1
ATOM 847 N N . SER A 1 103 ? 14.068 -14.622 -8.742 1.00 52.44 103 SER A N 1
ATOM 848 C CA . SER A 1 103 ? 13.284 -15.861 -8.899 1.00 52.44 103 SER A CA 1
ATOM 849 C C . SER A 1 103 ? 14.086 -17.025 -9.512 1.00 52.44 103 SER A C 1
ATOM 851 O O . SER A 1 103 ? 13.542 -18.118 -9.641 1.00 52.44 103 SER A O 1
ATOM 853 N N . ASP A 1 104 ? 15.356 -16.789 -9.869 1.00 43.56 104 ASP A N 1
ATOM 854 C CA . ASP A 1 104 ? 16.260 -17.728 -10.559 1.00 43.56 104 ASP A CA 1
ATOM 855 C C . ASP A 1 104 ? 17.305 -18.388 -9.621 1.00 43.56 104 ASP A C 1
ATOM 857 O O . ASP A 1 104 ? 18.389 -18.769 -10.068 1.00 43.56 104 ASP A O 1
ATOM 861 N N . VAL A 1 105 ? 17.012 -18.524 -8.317 1.00 38.09 105 VAL A N 1
ATOM 862 C CA . VAL A 1 105 ? 17.890 -19.191 -7.324 1.00 38.09 105 VAL A CA 1
ATOM 863 C C . VAL A 1 105 ? 17.116 -20.198 -6.485 1.00 38.09 105 VAL A C 1
ATOM 865 O O . VAL A 1 105 ? 16.029 -19.832 -5.985 1.00 38.09 105 VAL A O 1
#

Foldseek 3Di:
DAEDEAEDQDDDPCVQVVQVVVLVVCCVVVVDDYAYEYEYNYPDPPDDDFWDWDDDDRDIDTDGHHYDYLVPDDLVVLVVVVVVVDVVSVVSNVSNVVNVVVVPD

pLDDT: mean 92.0, std 10.21, range [38.09, 98.19]

Radius of gyration: 16.3 Å; chains: 1; bounding box: 39×36×45 Å

Sequence (105 aa):
MPLHFEAQSQYQHALEQRIFTYYARLWLELRMDIASIVILGDPNPRWRPRRCVRELAGTRLDFRFRVIKLLDLDEAFLVREAERGNPAALMLLAFRRAMGAGSDV

Secondary structure (DSSP, 8-state):
--EEEEEESS--TTHHHHHHHHHHHHHHHH-S--EEEEEE--S-TT----EEEEEETTEEEEEE-EEEEGGGS-HHHHHHHHHTT-HHHHHHHHHHHHHHHTS--